Protein AF-A0A835RY19-F1 (afdb_monomer)

Nearest PDB structures (foldseek):
  6ww7-assembly1_C  TM=6.666E-01  e=5.438E-05  Homo sapiens
  7ado-assembly1_C  TM=6.729E-01  e=1.298E-04  Homo sapiens
  8eoi-assembly1_C  TM=6.876E-01  e=5.092E-04  Homo sapiens

Secondary structure (DSSP, 8-state):
--------HHHIIIIIHHHHHHHHHHHHHHHHHHHHH----PPPHHHHHHHHHHHHHHHHHHTGGGS-HHHHHHHHHHHH-TTT-TT---TT----HHHHHHH-HHHHHHHHHHHHHHHHHHHHHHHHHHHHHTTS--------

pLDDT: mean 70.65, std 13.7, range [36.72, 88.94]

InterPro domains:
  IPR002809 Integral membrane protein EMC3/TMCO1-like [PF01956] (4-142)
  IPR002809 Integral membrane protein EMC3/TMCO1-like [SM01415] (4-144)
  IPR008568 ER membrane protein complex subunit 3 [PTHR13116] (1-142)

Organism: Vanilla planifolia (NCBI:txid51239)

Radius of gyration: 28.3 Å; Cα contacts (8 Å, |Δi|>4): 32; chains: 1; bounding box: 45×33×82 Å

Solvent-accessible surface area (backbone atoms only — not comparable to full-atom values): 8751 Å² total; per-residue (Å²): 133,84,77,79,80,74,70,56,65,66,59,48,59,69,45,50,52,58,50,52,53,51,51,51,52,51,52,52,51,48,51,53,51,54,59,68,66,57,71,82,74,77,75,55,66,67,60,53,51,51,53,52,48,54,50,51,53,51,47,49,64,73,51,44,87,83,46,61,71,68,62,46,50,53,53,48,45,57,38,61,31,91,90,74,10,82,70,56,68,62,95,82,66,75,74,46,72,69,57,54,38,71,74,34,67,67,60,40,47,52,53,50,49,52,53,46,68,54,47,53,58,52,54,52,52,51,52,48,51,46,65,78,43,65,91,53,89,88,69,87,75,88,73,130

Sequence (144 aa):
MAEDLVLDTAIRDWVLVPLSVVMVLIGILRYFVGKLMRSFQTPDEKKVREGQLILRARNLRAAGGFIPGKSFRSRRFYYTNEENGLLFVPKGQAQNPQAQMFSDPNMAMDMMKKNLSMIIPQSLTFAWVNFFFSGFVAAKYPSH

Mean predicted aligned error: 15.25 Å

Foldseek 3Di:
DPPPPPPPVCCCVVPVVVVVVVVVVVVVVVVVVLVVPPDPDPPDPVVVVLVVVVVVVVCLVVCVVVDPPVVSVVVCCCQDPCPHHSVNDDPPPPPPVVVVCVVDVVVVVVVVCVVCVVVVVVVVSVVVCCVSCVVPPPDDDPDD

Structure (mmCIF, N/CA/C/O backbone):
data_AF-A0A835RY19-F1
#
_entry.id   AF-A0A835RY19-F1
#
loop_
_atom_site.group_PDB
_atom_site.id
_atom_site.type_symbol
_atom_site.label_atom_id
_atom_site.label_alt_id
_atom_site.label_comp_id
_atom_site.label_asym_id
_atom_site.label_entity_id
_atom_site.label_seq_id
_atom_site.pdbx_PDB_ins_code
_atom_site.Cartn_x
_atom_site.Cartn_y
_atom_site.Cartn_z
_atom_site.occupancy
_atom_site.B_iso_or_equiv
_atom_site.auth_seq_id
_atom_site.auth_comp_id
_atom_site.auth_asym_id
_atom_site.auth_atom_id
_atom_site.pdbx_PDB_model_num
ATOM 1 N N . MET A 1 1 ? -0.467 18.413 -48.532 1.00 36.72 1 MET A N 1
ATOM 2 C CA . MET A 1 1 ? 0.377 17.273 -48.929 1.00 36.72 1 MET A CA 1
ATOM 3 C C . MET A 1 1 ? 0.849 16.640 -47.639 1.00 36.72 1 MET A C 1
ATOM 5 O O . MET A 1 1 ? 1.593 17.279 -46.912 1.00 36.72 1 MET A O 1
ATOM 9 N N . ALA A 1 2 ? 0.243 15.515 -47.261 1.00 40.19 2 ALA A N 1
ATOM 10 C CA . ALA A 1 2 ? 0.663 14.778 -46.080 1.00 40.19 2 ALA A CA 1
ATOM 11 C C . ALA A 1 2 ? 1.962 14.080 -46.467 1.00 40.19 2 ALA A C 1
ATOM 13 O O . ALA A 1 2 ? 1.946 13.217 -47.341 1.00 40.19 2 ALA A O 1
ATOM 14 N N . GLU A 1 3 ? 3.078 14.534 -45.911 1.00 43.50 3 GLU A N 1
ATOM 15 C CA . GLU A 1 3 ? 4.325 13.798 -46.036 1.00 43.50 3 GLU A CA 1
ATOM 16 C C . GLU A 1 3 ? 4.124 12.489 -45.278 1.00 43.50 3 GLU A C 1
ATOM 18 O O . GLU A 1 3 ? 4.023 12.481 -44.048 1.00 43.50 3 GLU A O 1
ATOM 23 N N . ASP A 1 4 ? 3.942 11.403 -46.031 1.00 43.12 4 ASP A N 1
ATOM 24 C CA . ASP A 1 4 ? 3.974 10.049 -45.500 1.00 43.12 4 ASP A CA 1
ATOM 25 C C . ASP A 1 4 ? 5.362 9.886 -44.891 1.00 43.12 4 ASP A C 1
ATOM 27 O O . ASP A 1 4 ? 6.367 9.741 -45.588 1.00 43.12 4 ASP A O 1
ATOM 31 N N . LEU A 1 5 ? 5.422 10.027 -43.569 1.00 51.94 5 LEU A N 1
ATOM 32 C CA . LEU A 1 5 ? 6.629 9.849 -42.790 1.00 51.94 5 LEU A CA 1
ATOM 33 C C . LEU A 1 5 ? 6.952 8.351 -42.834 1.00 51.94 5 LEU A C 1
ATOM 35 O O . LEU A 1 5 ? 6.568 7.587 -41.947 1.00 51.94 5 LEU A O 1
ATOM 39 N N . VAL A 1 6 ? 7.586 7.918 -43.926 1.00 49.50 6 VAL A N 1
ATOM 40 C CA . VAL A 1 6 ? 8.112 6.567 -44.106 1.00 49.50 6 VAL A CA 1
ATOM 41 C C . VAL A 1 6 ? 9.246 6.419 -43.101 1.00 49.50 6 VAL A C 1
ATOM 43 O O . VAL A 1 6 ? 10.401 6.736 -43.374 1.00 49.50 6 VAL A O 1
ATOM 46 N N . LEU A 1 7 ? 8.897 6.003 -41.884 1.00 56.31 7 LEU A N 1
ATOM 47 C CA . LEU A 1 7 ? 9.872 5.518 -40.925 1.00 56.31 7 LEU A CA 1
ATOM 48 C C . LEU A 1 7 ? 10.561 4.319 -41.566 1.00 56.31 7 LEU A C 1
ATOM 50 O O . LEU A 1 7 ? 9.921 3.297 -41.807 1.00 56.31 7 LEU A O 1
ATOM 54 N N . ASP A 1 8 ? 11.849 4.480 -41.850 1.00 58.66 8 ASP A N 1
ATOM 55 C CA . ASP A 1 8 ? 12.719 3.440 -42.376 1.00 58.66 8 ASP A CA 1
ATOM 56 C C . ASP A 1 8 ? 12.510 2.140 -41.580 1.00 58.66 8 ASP A C 1
ATOM 58 O O . ASP A 1 8 ? 12.781 2.068 -40.373 1.00 58.66 8 ASP A O 1
ATOM 62 N N . THR A 1 9 ? 11.947 1.127 -42.243 1.00 61.72 9 THR A N 1
ATOM 63 C CA . THR A 1 9 ? 11.548 -0.155 -41.644 1.00 61.72 9 THR A CA 1
ATOM 64 C C . THR A 1 9 ? 12.733 -0.823 -40.948 1.00 61.72 9 THR A C 1
ATOM 66 O O . THR A 1 9 ? 12.568 -1.444 -39.899 1.00 61.72 9 THR A O 1
ATOM 69 N N . ALA A 1 10 ? 13.946 -0.616 -41.471 1.00 61.72 10 ALA A N 1
ATOM 70 C CA . ALA A 1 10 ? 15.172 -1.118 -40.869 1.00 61.72 10 ALA A CA 1
ATOM 71 C C . ALA A 1 10 ? 15.467 -0.445 -39.518 1.00 61.72 10 ALA A C 1
ATOM 73 O O . ALA A 1 10 ? 15.789 -1.128 -38.551 1.00 61.72 10 ALA A O 1
ATOM 74 N N . ILE A 1 11 ? 15.299 0.874 -39.401 1.00 64.94 11 ILE A N 1
ATOM 75 C CA . ILE A 1 11 ? 15.531 1.599 -38.141 1.00 64.94 11 ILE A CA 1
ATOM 76 C C . ILE A 1 11 ? 14.457 1.231 -37.111 1.00 64.94 11 ILE A C 1
ATOM 78 O O . ILE A 1 11 ? 14.763 1.033 -35.935 1.00 64.94 11 ILE A O 1
ATOM 82 N N . ARG A 1 12 ? 13.203 1.069 -37.545 1.00 66.62 12 ARG A N 1
ATOM 83 C CA . ARG A 1 12 ? 12.104 0.626 -36.680 1.00 66.62 12 ARG A CA 1
ATOM 84 C C . ARG A 1 12 ? 12.365 -0.769 -36.107 1.00 66.62 12 ARG A C 1
ATOM 86 O O . ARG A 1 12 ? 12.309 -0.935 -34.895 1.00 66.62 12 ARG A O 1
ATOM 93 N N . ASP A 1 13 ? 12.675 -1.761 -36.928 1.00 67.19 13 ASP A N 1
ATOM 94 C CA . ASP A 1 13 ? 12.788 -3.137 -36.432 1.00 67.19 13 ASP A CA 1
ATOM 95 C C . ASP A 1 13 ? 14.077 -3.361 -35.629 1.00 67.19 13 ASP A C 1
ATOM 97 O O . ASP A 1 13 ? 14.065 -4.068 -34.620 1.00 67.19 13 ASP A O 1
ATOM 101 N N . TRP A 1 14 ? 15.171 -2.687 -35.999 1.00 70.00 14 TRP A N 1
ATOM 102 C CA . TRP A 1 14 ? 16.456 -2.832 -35.311 1.00 70.00 14 TRP A CA 1
ATOM 103 C C . TRP A 1 14 ? 16.614 -1.966 -34.063 1.00 70.00 14 TRP A C 1
ATOM 105 O O . TRP A 1 14 ? 17.445 -2.288 -33.218 1.00 70.00 14 TRP A O 1
ATOM 115 N N . VAL A 1 15 ? 15.829 -0.898 -33.900 1.00 71.00 15 VAL A N 1
ATOM 116 C CA . VAL A 1 15 ? 15.902 -0.035 -32.707 1.00 71.00 15 VAL A CA 1
ATOM 117 C C . VAL A 1 15 ? 14.697 -0.242 -31.797 1.00 71.00 15 VAL A C 1
ATOM 119 O O . VAL A 1 15 ? 14.861 -0.369 -30.585 1.00 71.00 15 VAL A O 1
ATOM 122 N N . LEU A 1 16 ? 13.488 -0.345 -32.349 1.00 73.31 16 LEU A N 1
ATOM 123 C CA . LEU A 1 16 ? 12.251 -0.397 -31.565 1.00 73.31 16 LEU A CA 1
ATOM 124 C C . LEU A 1 16 ? 12.073 -1.764 -30.889 1.00 73.31 16 LEU A C 1
ATOM 126 O O . LEU A 1 16 ? 11.661 -1.812 -29.728 1.00 73.31 16 LEU A O 1
ATOM 130 N N . VAL A 1 17 ? 12.454 -2.870 -31.546 1.00 75.19 17 VAL A N 1
ATOM 131 C CA . VAL A 1 17 ? 12.379 -4.211 -30.937 1.00 75.19 17 VAL A CA 1
ATOM 132 C C . VAL A 1 17 ? 13.359 -4.342 -29.765 1.00 75.19 17 VAL A C 1
ATOM 134 O O . VAL A 1 17 ? 12.888 -4.634 -28.660 1.00 75.19 17 VAL A O 1
ATOM 137 N N . PRO A 1 18 ? 14.670 -4.050 -29.897 1.00 78.00 18 PRO A N 1
ATOM 138 C CA . PRO A 1 18 ? 15.578 -4.111 -28.751 1.00 78.00 18 PRO A CA 1
ATOM 139 C C . PRO A 1 18 ? 15.201 -3.127 -27.641 1.00 78.00 18 PRO A C 1
ATOM 141 O O . PRO A 1 18 ? 15.250 -3.481 -26.463 1.00 78.00 18 PRO A O 1
ATOM 144 N N . LEU A 1 19 ? 14.747 -1.920 -27.995 1.00 77.00 19 LEU A N 1
ATOM 145 C CA . LEU A 1 19 ? 14.309 -0.924 -27.019 1.00 77.00 19 LEU A CA 1
ATOM 146 C C . LEU A 1 19 ? 13.061 -1.388 -26.254 1.00 77.00 19 LEU A C 1
ATOM 148 O O . LEU A 1 19 ? 13.000 -1.217 -25.038 1.00 77.00 19 LEU A O 1
ATOM 152 N N . SER A 1 20 ? 12.110 -2.058 -26.912 1.00 75.62 20 SER A N 1
ATOM 153 C CA . SER A 1 20 ? 10.944 -2.651 -26.243 1.00 75.62 20 SER A CA 1
ATOM 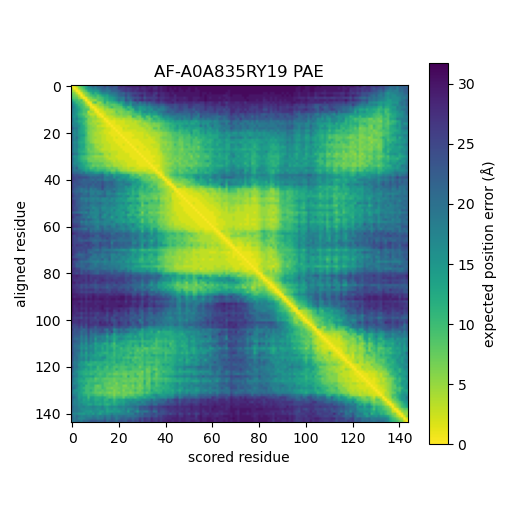154 C C . SER A 1 20 ? 11.333 -3.754 -25.247 1.00 75.62 20 SER A C 1
ATOM 156 O O . SER A 1 20 ? 10.811 -3.786 -24.131 1.00 75.62 20 SER A O 1
ATOM 158 N N . VAL A 1 21 ? 12.308 -4.603 -25.592 1.00 83.69 21 VAL A N 1
ATOM 159 C CA . VAL A 1 21 ? 12.825 -5.653 -24.699 1.00 83.69 21 VAL A CA 1
ATOM 160 C C . VAL A 1 21 ? 13.504 -5.033 -23.478 1.00 83.69 21 VAL A C 1
ATOM 162 O O . VAL A 1 21 ? 13.229 -5.436 -22.345 1.00 83.69 21 VAL A O 1
ATOM 165 N N . VAL A 1 22 ? 14.334 -4.006 -23.680 1.00 83.19 22 VAL A N 1
ATOM 166 C CA . VAL A 1 22 ? 14.979 -3.268 -22.584 1.00 83.19 22 VAL A CA 1
ATOM 167 C C . VAL A 1 22 ? 13.936 -2.602 -21.678 1.00 83.19 22 VAL A C 1
ATOM 169 O O . VAL A 1 22 ? 14.061 -2.675 -20.456 1.00 83.19 22 VAL A O 1
ATOM 172 N N . MET A 1 23 ? 12.865 -2.028 -22.238 1.00 79.31 23 MET A N 1
ATOM 173 C CA . MET A 1 23 ? 11.766 -1.440 -21.456 1.00 79.31 23 MET A CA 1
ATOM 174 C C . MET A 1 23 ? 11.071 -2.475 -20.562 1.00 79.31 23 MET A C 1
ATOM 176 O O . MET A 1 23 ? 10.807 -2.200 -19.388 1.00 79.31 23 MET A O 1
ATOM 180 N N . VAL A 1 24 ? 10.820 -3.681 -21.079 1.00 83.56 24 VAL A N 1
ATOM 181 C CA . VAL A 1 24 ? 10.241 -4.782 -20.293 1.00 83.56 24 VAL A CA 1
ATOM 182 C C . VAL A 1 24 ? 11.195 -5.213 -19.176 1.00 83.56 24 VAL A C 1
ATOM 184 O O . VAL A 1 24 ? 10.769 -5.344 -18.027 1.00 83.56 24 VAL A O 1
ATOM 187 N N . LEU A 1 25 ? 12.489 -5.364 -19.472 1.00 85.12 25 LEU A N 1
ATOM 188 C CA . LEU A 1 25 ? 13.501 -5.745 -18.481 1.00 85.12 25 LEU A CA 1
ATOM 189 C C . LEU A 1 25 ? 13.639 -4.708 -17.358 1.00 85.12 25 LEU A C 1
ATOM 191 O O . LEU A 1 25 ? 13.684 -5.083 -16.185 1.00 85.12 25 LEU A O 1
ATOM 195 N N . ILE A 1 26 ? 13.635 -3.412 -17.683 1.00 81.69 26 ILE A N 1
ATOM 196 C CA . ILE A 1 26 ? 13.656 -2.330 -16.687 1.00 81.69 26 ILE A CA 1
ATOM 197 C C . ILE A 1 26 ? 12.376 -2.349 -15.838 1.00 81.69 26 ILE A C 1
ATOM 199 O O . ILE A 1 26 ? 12.443 -2.174 -14.618 1.00 81.69 26 ILE A O 1
ATOM 203 N N . GLY A 1 27 ? 11.214 -2.599 -16.448 1.00 82.81 27 GLY A N 1
ATOM 204 C CA . GLY A 1 27 ? 9.944 -2.743 -15.732 1.00 82.81 27 GLY A CA 1
ATOM 205 C C . GLY A 1 27 ? 9.965 -3.894 -14.721 1.00 82.81 27 GLY A C 1
ATOM 206 O O . GLY A 1 27 ? 9.574 -3.715 -13.563 1.00 82.81 27 GLY A O 1
ATOM 207 N N . ILE A 1 28 ? 10.494 -5.049 -15.131 1.00 87.44 28 ILE A N 1
ATOM 208 C CA . ILE A 1 28 ? 10.677 -6.224 -14.270 1.00 87.44 28 ILE A CA 1
ATOM 209 C C . ILE A 1 28 ? 11.660 -5.912 -13.136 1.00 87.44 28 ILE A C 1
ATOM 211 O O . ILE A 1 28 ? 11.347 -6.146 -11.966 1.00 87.44 28 ILE A O 1
ATOM 215 N N . LEU A 1 29 ? 12.819 -5.329 -13.454 1.00 85.38 29 LEU A N 1
ATOM 216 C CA . LEU A 1 29 ? 13.826 -4.946 -12.464 1.00 85.38 29 LEU A CA 1
ATOM 217 C C . LEU A 1 29 ? 13.231 -4.008 -11.411 1.00 85.38 29 LEU A C 1
ATOM 219 O O . LEU A 1 29 ? 13.380 -4.229 -10.211 1.00 85.38 29 LEU A O 1
ATOM 223 N N . ARG A 1 30 ? 12.487 -2.993 -11.848 1.00 79.62 30 ARG A N 1
ATOM 224 C CA . ARG A 1 30 ? 11.817 -2.046 -10.960 1.00 79.62 30 ARG A CA 1
ATOM 225 C C . ARG A 1 30 ? 10.776 -2.710 -10.068 1.00 79.62 30 ARG A C 1
ATOM 227 O O . ARG A 1 30 ? 10.674 -2.339 -8.900 1.00 79.62 30 ARG A O 1
ATOM 234 N N . TYR A 1 31 ? 10.004 -3.664 -10.586 1.00 84.44 31 TYR A N 1
ATOM 235 C CA . TYR A 1 31 ? 9.067 -4.428 -9.764 1.00 84.44 31 TYR A CA 1
ATOM 236 C C . TYR A 1 31 ? 9.806 -5.155 -8.636 1.00 84.44 31 TYR A C 1
ATOM 238 O O . TYR A 1 31 ? 9.402 -5.061 -7.474 1.00 84.44 31 TYR A O 1
ATOM 246 N N . PHE A 1 32 ? 10.919 -5.817 -8.954 1.00 86.62 32 PHE A N 1
ATOM 247 C CA . PHE A 1 32 ? 11.730 -6.509 -7.957 1.00 86.62 32 PHE A CA 1
ATOM 248 C C . PHE A 1 32 ? 12.371 -5.551 -6.952 1.00 86.62 32 PHE A C 1
ATOM 250 O O . PHE A 1 32 ? 12.285 -5.809 -5.754 1.00 86.62 32 PHE A O 1
ATOM 257 N N . VAL A 1 33 ? 12.921 -4.420 -7.399 1.00 84.81 33 VAL A N 1
ATOM 258 C CA . VAL A 1 33 ? 13.469 -3.378 -6.514 1.00 84.81 33 VAL A CA 1
ATOM 259 C C . VAL A 1 33 ? 12.378 -2.807 -5.607 1.00 84.81 33 VAL A C 1
ATOM 261 O O . VAL A 1 33 ? 12.574 -2.706 -4.402 1.00 84.81 33 VAL A O 1
ATOM 264 N N . GLY A 1 34 ? 11.192 -2.506 -6.139 1.00 81.81 34 GLY A N 1
ATOM 265 C CA . GLY A 1 34 ? 10.052 -2.041 -5.347 1.00 81.81 34 GLY A CA 1
ATOM 266 C C . GLY A 1 34 ? 9.572 -3.083 -4.334 1.00 81.81 34 GLY A C 1
ATOM 267 O O . GLY A 1 34 ? 9.231 -2.736 -3.204 1.00 81.81 34 GLY A O 1
ATOM 268 N N . LYS A 1 35 ? 9.591 -4.367 -4.706 1.00 81.81 35 LYS A N 1
ATOM 269 C CA . LYS A 1 35 ? 9.300 -5.481 -3.796 1.00 81.81 35 LYS A CA 1
ATOM 270 C C . LYS A 1 35 ? 10.354 -5.597 -2.691 1.00 81.81 35 LYS A C 1
ATOM 272 O O . LYS A 1 35 ? 9.977 -5.856 -1.555 1.00 81.81 35 LYS A O 1
ATOM 277 N N . LEU A 1 36 ? 11.629 -5.367 -3.004 1.00 82.25 36 LEU A N 1
ATOM 278 C CA . LEU A 1 36 ? 12.731 -5.378 -2.037 1.00 82.25 36 LEU A CA 1
ATOM 279 C C . LEU A 1 36 ? 12.692 -4.169 -1.091 1.00 82.25 36 LEU A C 1
ATOM 281 O O . LEU A 1 36 ? 12.958 -4.304 0.096 1.00 82.25 36 LEU A O 1
ATOM 285 N N . MET A 1 37 ? 12.320 -2.995 -1.607 1.00 76.25 37 MET A N 1
ATOM 286 C CA . MET A 1 37 ? 12.199 -1.758 -0.829 1.00 76.25 37 MET A CA 1
ATOM 287 C C . MET A 1 37 ? 10.923 -1.688 0.017 1.00 76.25 37 MET A C 1
ATOM 289 O O . MET A 1 37 ? 10.789 -0.774 0.834 1.00 76.25 37 MET A O 1
ATOM 293 N N . ARG A 1 38 ? 9.972 -2.622 -0.146 1.00 72.94 38 ARG A N 1
ATOM 294 C CA . ARG A 1 38 ? 8.834 -2.742 0.774 1.00 72.94 38 ARG A CA 1
ATOM 295 C C . ARG A 1 38 ? 9.345 -3.196 2.138 1.00 72.94 38 ARG A C 1
ATOM 297 O O . ARG A 1 38 ? 9.405 -4.382 2.438 1.00 72.94 38 ARG A O 1
ATOM 304 N N . SER A 1 39 ? 9.678 -2.223 2.976 1.00 63.38 39 SER A N 1
ATOM 305 C CA . SER A 1 39 ? 9.883 -2.444 4.399 1.00 63.38 39 SER A CA 1
ATOM 306 C C . SER A 1 39 ? 8.543 -2.796 5.047 1.00 63.38 39 SER A C 1
ATOM 308 O O . SER A 1 39 ? 7.553 -2.071 4.896 1.00 63.38 39 SER A O 1
ATOM 310 N N . PHE A 1 40 ? 8.501 -3.922 5.757 1.00 60.72 40 PHE A N 1
ATOM 311 C CA . PHE A 1 40 ? 7.392 -4.241 6.645 1.00 60.72 40 PHE A CA 1
ATOM 312 C C . PHE A 1 40 ? 7.548 -3.383 7.896 1.00 60.72 40 PHE A C 1
ATOM 314 O O . PHE A 1 40 ? 8.268 -3.736 8.825 1.00 60.72 40 PHE A O 1
ATOM 321 N N . GLN A 1 41 ? 6.888 -2.228 7.909 1.00 61.75 41 GLN A N 1
ATOM 322 C CA . GLN A 1 41 ? 6.709 -1.471 9.141 1.00 61.75 41 GLN A CA 1
ATOM 323 C C . GLN A 1 41 ? 5.923 -2.356 10.110 1.00 61.75 41 GLN A C 1
ATOM 325 O O . GLN A 1 41 ? 4.773 -2.706 9.830 1.00 61.75 41 GLN A O 1
ATOM 330 N N . THR A 1 42 ? 6.545 -2.756 11.220 1.00 67.00 42 THR A N 1
ATOM 331 C CA . THR A 1 42 ? 5.824 -3.421 12.305 1.00 67.00 42 THR A CA 1
ATOM 332 C C . THR A 1 42 ? 4.770 -2.442 12.805 1.00 67.00 42 THR A C 1
ATOM 334 O O . THR A 1 42 ? 5.134 -1.344 13.237 1.00 67.00 42 THR A O 1
ATOM 337 N N . PRO A 1 43 ? 3.475 -2.770 12.690 1.00 71.19 43 PRO A N 1
ATOM 338 C CA . PRO A 1 43 ? 2.434 -1.852 13.107 1.00 71.19 43 PRO A CA 1
ATOM 339 C C . PRO A 1 43 ? 2.564 -1.605 14.612 1.00 71.19 43 PRO A C 1
ATOM 341 O O . PRO A 1 43 ? 2.775 -2.545 15.376 1.00 71.19 43 PRO A O 1
ATOM 344 N N . ASP A 1 44 ? 2.461 -0.339 15.017 1.00 75.69 44 ASP A N 1
ATOM 345 C CA . ASP A 1 44 ? 2.517 0.074 16.421 1.00 75.69 44 ASP A CA 1
ATOM 346 C C . ASP A 1 44 ? 1.532 -0.760 17.254 1.00 75.69 44 ASP A C 1
ATOM 348 O O . ASP A 1 44 ? 0.332 -0.811 16.957 1.00 75.69 44 ASP A O 1
ATOM 352 N N . GLU A 1 45 ? 2.045 -1.427 18.287 1.00 75.75 45 GLU A N 1
ATOM 353 C CA . GLU A 1 45 ? 1.293 -2.351 19.135 1.00 75.75 45 GLU A CA 1
ATOM 354 C C . GLU A 1 45 ? 0.049 -1.679 19.729 1.00 75.75 45 GLU A C 1
ATOM 356 O O . GLU A 1 45 ? -1.022 -2.293 19.804 1.00 75.75 45 GLU A O 1
ATOM 361 N N . LYS A 1 46 ? 0.150 -0.386 20.068 1.00 75.81 46 LYS A N 1
ATOM 362 C CA . LYS A 1 46 ? -0.977 0.397 20.590 1.00 75.81 46 LYS A CA 1
ATOM 363 C C . LYS A 1 46 ? -2.090 0.531 19.551 1.00 75.81 46 LYS A C 1
ATOM 365 O O . LYS A 1 46 ? -3.240 0.205 19.842 1.00 75.81 46 LYS A O 1
ATOM 370 N N . LYS A 1 47 ? -1.742 0.898 18.314 1.00 74.44 47 LYS A N 1
ATOM 371 C CA . LYS A 1 47 ? -2.702 1.034 17.205 1.00 74.44 47 LYS A CA 1
ATOM 372 C C . LYS A 1 47 ? -3.343 -0.299 16.828 1.00 74.44 47 LYS A C 1
ATOM 374 O O . LYS A 1 47 ? -4.541 -0.354 16.546 1.00 74.44 47 LYS A O 1
ATOM 379 N N . VAL A 1 48 ? -2.572 -1.390 16.844 1.00 82.19 48 VAL A N 1
ATOM 380 C CA . VAL A 1 48 ? -3.108 -2.739 16.597 1.00 82.19 48 VAL A CA 1
ATOM 381 C C . VAL A 1 48 ? -4.108 -3.118 17.684 1.00 82.19 48 VAL A C 1
ATOM 383 O O . VAL A 1 48 ? -5.199 -3.605 17.375 1.00 82.19 48 VAL A O 1
ATOM 386 N N . ARG A 1 49 ? -3.771 -2.867 18.953 1.00 80.75 49 ARG A N 1
ATOM 387 C CA . ARG A 1 49 ? -4.643 -3.159 20.094 1.00 80.75 49 ARG A CA 1
ATOM 388 C C . ARG A 1 49 ? -5.955 -2.376 20.026 1.00 80.75 49 ARG A C 1
ATOM 390 O O . ARG A 1 49 ? -7.015 -2.971 20.225 1.00 80.75 49 ARG A O 1
ATOM 397 N N . GLU A 1 50 ? -5.899 -1.089 19.699 1.00 81.25 50 GLU A N 1
ATOM 398 C CA . GLU A 1 50 ? -7.083 -0.244 19.496 1.00 81.25 50 GLU A CA 1
ATOM 399 C C . GLU A 1 50 ? -7.942 -0.733 18.320 1.00 81.25 50 GLU A C 1
ATOM 401 O O . GLU A 1 50 ? -9.157 -0.891 18.457 1.00 81.25 50 GLU A O 1
ATOM 406 N N . GLY A 1 51 ? -7.327 -1.079 17.185 1.00 82.88 51 GLY A N 1
ATOM 407 C CA . GLY A 1 51 ? -8.047 -1.629 16.032 1.00 82.88 51 GLY A CA 1
ATOM 408 C C . GLY A 1 51 ? -8.768 -2.945 16.352 1.00 82.88 51 GLY A C 1
ATOM 409 O O . GLY A 1 51 ? -9.936 -3.132 15.997 1.00 82.88 51 GLY A O 1
ATOM 410 N N . GLN A 1 52 ? -8.106 -3.843 17.086 1.00 85.88 52 GLN A N 1
ATOM 411 C CA . GLN A 1 52 ? -8.699 -5.103 17.546 1.00 85.88 52 GLN A CA 1
ATOM 412 C C . GLN A 1 52 ? -9.849 -4.875 18.533 1.00 85.88 52 GLN A C 1
ATOM 414 O O . GLN A 1 52 ? -10.867 -5.571 18.479 1.00 85.88 52 GLN A O 1
ATOM 419 N N . LEU A 1 53 ? -9.719 -3.888 19.420 1.00 85.75 53 LEU A N 1
ATOM 420 C CA . LEU A 1 53 ? -10.770 -3.498 20.354 1.00 85.75 53 LEU A CA 1
ATOM 421 C C . LEU A 1 53 ? -12.028 -3.015 19.612 1.00 85.75 53 LEU A C 1
ATOM 423 O O . LEU A 1 53 ? -13.131 -3.485 19.908 1.00 85.75 53 LEU A O 1
ATOM 427 N N . ILE A 1 54 ? -11.863 -2.143 18.613 1.00 86.12 54 ILE A N 1
ATOM 428 C CA . ILE A 1 54 ? -12.962 -1.638 17.775 1.00 86.12 54 ILE A CA 1
ATOM 429 C C . ILE A 1 54 ? -13.643 -2.790 17.030 1.00 86.12 54 ILE A C 1
ATOM 431 O O . ILE A 1 54 ? -14.875 -2.874 17.003 1.00 86.12 54 ILE A O 1
ATOM 435 N N . LEU A 1 55 ? -12.863 -3.715 16.463 1.00 88.00 55 LEU A N 1
ATOM 436 C CA . LEU A 1 55 ? -13.404 -4.881 15.764 1.00 88.00 55 LEU A CA 1
ATOM 437 C C . LEU A 1 55 ? -14.227 -5.774 16.703 1.00 88.00 5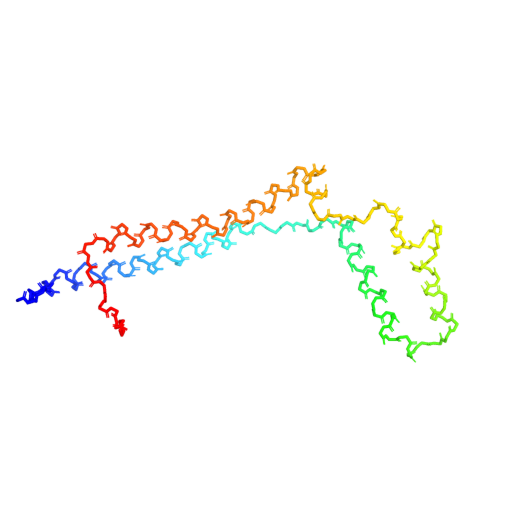5 LEU A C 1
ATOM 439 O O . LEU A 1 55 ? -15.332 -6.191 16.352 1.00 88.00 55 LEU A O 1
ATOM 443 N N . ARG A 1 56 ? -13.734 -6.020 17.923 1.00 86.75 56 ARG A N 1
ATOM 444 C CA . ARG A 1 56 ? -14.466 -6.782 18.948 1.00 86.75 56 ARG A CA 1
ATOM 445 C C . ARG A 1 56 ? -15.771 -6.098 19.343 1.00 86.75 56 ARG A C 1
ATOM 447 O O . ARG A 1 56 ? -16.794 -6.773 19.437 1.00 86.75 56 ARG A O 1
ATOM 454 N N . ALA A 1 57 ? -15.764 -4.780 19.522 1.00 87.19 57 ALA A N 1
ATOM 455 C CA . ALA A 1 57 ? -16.968 -4.020 19.843 1.00 87.19 57 ALA A CA 1
ATOM 456 C C . ALA A 1 57 ? -17.991 -4.039 18.694 1.00 87.19 57 ALA A C 1
ATOM 458 O O . ALA A 1 57 ? -19.186 -4.250 18.922 1.00 87.19 57 ALA A O 1
ATOM 459 N N . ARG A 1 58 ? -17.528 -3.902 17.445 1.00 88.38 58 ARG A N 1
ATOM 460 C CA . ARG A 1 58 ? -18.366 -4.040 16.245 1.00 88.38 58 ARG A CA 1
ATOM 461 C C . ARG A 1 58 ? -18.999 -5.428 16.167 1.00 88.38 58 ARG A C 1
ATOM 463 O O . ARG A 1 58 ? -20.202 -5.523 15.922 1.00 88.38 58 ARG A O 1
ATOM 470 N N . ASN A 1 59 ? -18.217 -6.478 16.405 1.00 88.88 59 ASN A N 1
ATOM 471 C CA . ASN A 1 59 ? -18.707 -7.854 16.407 1.00 88.88 59 ASN A CA 1
ATOM 472 C C . ASN A 1 59 ? -19.701 -8.092 17.545 1.00 88.88 59 ASN A C 1
ATOM 474 O O . ASN A 1 59 ? -20.732 -8.711 17.316 1.00 88.88 59 ASN A O 1
ATOM 478 N N . LEU A 1 60 ? -19.454 -7.547 18.741 1.00 88.25 60 LEU A N 1
ATOM 479 C CA . LEU A 1 60 ? -20.397 -7.620 19.857 1.00 88.25 60 LEU A CA 1
ATOM 480 C C . LEU A 1 60 ? -21.738 -6.962 19.509 1.00 88.25 60 LEU A C 1
ATOM 482 O O . LEU A 1 60 ? -22.787 -7.497 19.856 1.00 88.25 60 LEU A O 1
ATOM 486 N N . ARG A 1 61 ? -21.711 -5.820 18.811 1.00 85.94 61 ARG A N 1
ATOM 487 C CA . ARG A 1 61 ? -22.925 -5.142 18.340 1.00 85.94 61 ARG A CA 1
ATOM 488 C C . ARG A 1 61 ? -23.658 -5.967 17.281 1.00 85.94 61 ARG A C 1
ATOM 490 O O . ARG A 1 61 ? -24.872 -6.100 17.364 1.00 85.94 61 ARG A O 1
ATOM 497 N N . ALA A 1 62 ? -22.932 -6.509 16.303 1.00 88.25 62 ALA A N 1
ATOM 498 C CA . ALA A 1 62 ? -23.513 -7.280 15.203 1.00 88.25 62 ALA A CA 1
ATOM 499 C C . ALA A 1 62 ? -24.064 -8.643 15.660 1.00 88.25 62 ALA A C 1
ATOM 501 O O . ALA A 1 62 ? -25.137 -9.049 15.232 1.00 88.25 62 ALA A O 1
ATOM 502 N N . ALA A 1 63 ? -23.357 -9.325 16.563 1.00 85.75 63 ALA A N 1
ATOM 503 C CA . ALA A 1 63 ? -23.714 -10.642 17.086 1.00 85.75 63 ALA A CA 1
ATOM 504 C C . ALA A 1 63 ? -24.441 -10.580 18.445 1.00 85.75 63 ALA A C 1
ATOM 506 O O . ALA A 1 63 ? -24.535 -11.587 19.148 1.00 85.75 63 ALA A O 1
ATOM 507 N N . GLY A 1 64 ? -24.962 -9.412 18.835 1.00 82.56 64 GLY A N 1
ATOM 508 C CA . GLY A 1 64 ? -25.601 -9.200 20.139 1.00 82.56 64 GLY A CA 1
ATOM 509 C C . GLY A 1 64 ? -26.844 -10.064 20.377 1.00 82.56 64 GLY A C 1
ATOM 510 O O . GLY A 1 64 ? -27.169 -10.347 21.525 1.00 82.56 64 GLY A O 1
ATOM 511 N N . GLY A 1 65 ? -27.498 -10.530 19.308 1.00 84.94 65 GLY A N 1
ATOM 512 C CA . GLY A 1 65 ? -28.654 -11.430 19.382 1.00 84.94 65 GLY A CA 1
ATOM 513 C C . GLY A 1 65 ? -28.321 -12.884 19.737 1.00 84.94 65 GLY A C 1
ATOM 514 O O . GLY A 1 65 ? -29.216 -13.619 20.135 1.00 84.94 65 GLY A O 1
ATOM 515 N N . PHE A 1 66 ? -27.054 -13.304 19.637 1.00 87.75 66 PHE A N 1
ATOM 516 C CA . PHE A 1 66 ? -26.627 -14.686 19.917 1.00 87.75 66 PHE A CA 1
ATOM 517 C C . PHE A 1 66 ? -26.175 -14.909 21.366 1.00 87.75 66 PHE A C 1
ATOM 519 O O . PHE A 1 66 ? -25.850 -16.030 21.752 1.00 87.75 66 PHE A O 1
ATOM 526 N N . ILE A 1 67 ? -26.114 -13.849 22.175 1.00 88.69 67 ILE A N 1
ATOM 527 C CA . ILE A 1 67 ? -25.643 -13.900 23.561 1.00 88.69 67 ILE A CA 1
ATOM 528 C C . ILE A 1 67 ? -26.751 -13.496 24.537 1.00 88.69 67 ILE A C 1
ATOM 530 O O . ILE A 1 67 ? -27.561 -12.623 24.227 1.00 88.69 67 ILE A O 1
ATOM 534 N N . PRO A 1 68 ? -26.771 -14.064 25.758 1.00 88.94 68 PRO A N 1
ATOM 535 C CA . PRO A 1 68 ? -27.738 -13.678 26.776 1.00 88.94 68 PRO A CA 1
ATOM 536 C C . PRO A 1 68 ? -27.692 -12.173 27.066 1.00 88.94 68 PRO A C 1
ATOM 538 O O . PRO A 1 68 ? -26.617 -11.588 27.244 1.00 88.94 68 PRO A O 1
ATOM 541 N N . GLY A 1 69 ? -28.862 -11.542 27.199 1.00 86.81 69 GLY A N 1
ATOM 542 C CA . GLY A 1 69 ? -28.974 -10.087 27.362 1.00 86.81 69 GLY A CA 1
ATOM 543 C C . GLY A 1 69 ? -28.271 -9.518 28.605 1.00 86.81 69 GLY A C 1
ATOM 544 O O . GLY A 1 69 ? -27.918 -8.338 28.626 1.00 86.81 69 GLY A O 1
ATOM 545 N N . LYS A 1 70 ? -28.028 -10.333 29.641 1.00 88.88 70 LYS A N 1
ATOM 546 C CA . LYS A 1 70 ? -27.215 -9.953 30.814 1.00 88.88 70 LYS A CA 1
ATOM 547 C C . LYS A 1 70 ? -25.731 -9.817 30.443 1.00 88.88 70 LYS A 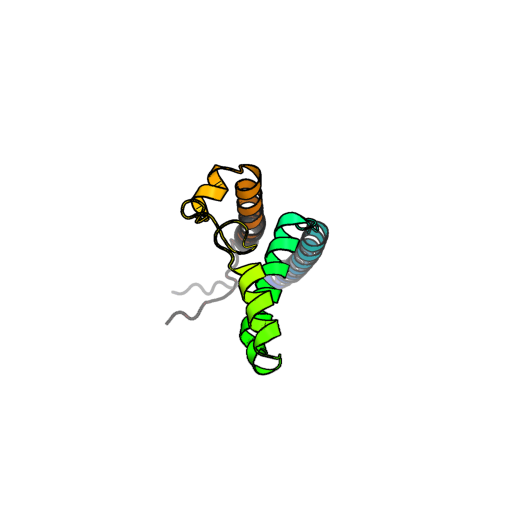C 1
ATOM 549 O O . LYS A 1 70 ? -25.104 -8.808 30.757 1.00 88.88 70 LYS A O 1
ATOM 554 N N . SER A 1 71 ? -25.197 -10.794 29.711 1.00 85.94 71 SER A N 1
ATOM 555 C CA . SER A 1 71 ? -23.807 -10.819 29.239 1.00 85.94 71 SER A CA 1
ATOM 556 C C . SER A 1 71 ? -23.534 -9.717 28.215 1.00 85.94 71 SER A C 1
ATOM 558 O O . SER A 1 71 ? -22.482 -9.079 28.261 1.00 85.94 71 SER A O 1
ATOM 560 N N . PHE A 1 72 ? -24.495 -9.438 27.328 1.00 88.69 72 PHE A N 1
ATOM 561 C CA . PHE A 1 72 ? -24.404 -8.313 26.394 1.00 88.69 72 PHE A CA 1
ATOM 562 C C . PHE A 1 72 ? -24.332 -6.968 27.122 1.00 88.69 72 PHE A C 1
ATOM 564 O O . PHE A 1 72 ? -23.449 -6.164 26.831 1.00 88.69 72 PHE A O 1
ATOM 571 N N . ARG A 1 73 ? -25.209 -6.735 28.110 1.00 86.25 73 ARG A N 1
ATOM 572 C CA . ARG A 1 73 ? -25.222 -5.492 28.899 1.00 86.25 73 ARG A CA 1
ATOM 573 C C . ARG A 1 73 ? -23.920 -5.267 29.666 1.00 86.25 73 ARG A C 1
ATOM 575 O O . ARG A 1 73 ? -23.395 -4.161 29.619 1.00 86.25 73 ARG A O 1
ATOM 582 N N . SER A 1 74 ? -23.367 -6.306 30.293 1.00 86.25 74 SER A N 1
ATOM 583 C CA . SER A 1 74 ? -22.074 -6.221 30.989 1.00 86.25 74 SER A CA 1
ATOM 584 C C . SER A 1 74 ? -20.925 -5.856 30.037 1.00 86.25 74 SER A C 1
ATOM 586 O O . SER A 1 74 ? -20.156 -4.940 30.321 1.00 86.25 74 SER A O 1
ATOM 588 N N . ARG A 1 75 ? -20.847 -6.497 28.861 1.00 86.06 75 ARG A N 1
ATOM 589 C CA . ARG A 1 75 ? -19.815 -6.182 27.856 1.00 86.06 75 ARG A CA 1
ATOM 590 C C . ARG A 1 75 ? -20.008 -4.799 27.234 1.00 86.06 75 ARG A C 1
ATOM 592 O O . ARG A 1 75 ? -19.034 -4.096 27.003 1.00 86.06 75 ARG A O 1
ATOM 599 N N . ARG A 1 76 ? -21.255 -4.382 26.996 1.00 84.75 76 ARG A N 1
ATOM 600 C CA . ARG A 1 76 ? -21.579 -3.023 26.544 1.00 84.75 76 ARG A CA 1
ATOM 601 C C . ARG A 1 76 ? -21.110 -1.988 27.566 1.00 84.75 76 ARG A C 1
ATOM 603 O O . ARG A 1 76 ? -20.466 -1.023 27.183 1.00 84.75 76 ARG A O 1
ATOM 610 N N . PHE A 1 77 ? -21.379 -2.218 28.849 1.00 85.62 77 PHE A N 1
ATOM 611 C CA . PHE A 1 77 ? -20.923 -1.338 29.922 1.00 85.62 77 PHE A CA 1
ATOM 612 C C . PHE A 1 77 ? -19.390 -1.241 29.969 1.00 85.62 77 PHE A C 1
ATOM 614 O O . PHE A 1 77 ? -18.858 -0.141 30.020 1.00 85.62 77 PHE A O 1
ATOM 621 N N . TYR A 1 78 ? -18.676 -2.363 29.828 1.00 84.62 78 TYR A N 1
ATOM 622 C CA . TYR A 1 78 ? -17.208 -2.385 29.764 1.00 84.62 78 TYR A CA 1
ATOM 623 C C . TYR A 1 78 ? -16.625 -1.511 28.635 1.00 84.62 78 TYR A C 1
ATOM 625 O O . TYR A 1 78 ? -15.597 -0.863 28.815 1.00 84.62 78 TYR A O 1
ATOM 633 N N . TYR A 1 79 ? -17.285 -1.459 27.475 1.00 84.25 79 TYR A N 1
ATOM 634 C CA . TYR A 1 79 ? -16.824 -0.646 26.347 1.00 84.25 79 TYR A CA 1
ATOM 635 C C . TYR A 1 79 ? -17.266 0.823 26.409 1.00 84.25 79 TYR A C 1
ATOM 637 O O . TYR A 1 79 ? -16.543 1.682 25.910 1.00 84.25 79 TYR A O 1
ATOM 645 N N . THR A 1 80 ? -18.443 1.113 26.973 1.00 80.94 80 THR A N 1
ATOM 646 C CA . THR A 1 80 ? -19.119 2.425 26.874 1.00 80.94 80 THR A CA 1
ATOM 647 C C . THR A 1 80 ? -19.137 3.217 28.188 1.00 80.94 80 THR A C 1
ATOM 649 O O . THR A 1 80 ? -19.769 4.264 28.236 1.00 80.94 80 THR A O 1
ATOM 652 N N . ASN A 1 81 ? -18.490 2.740 29.256 1.00 81.06 81 ASN A N 1
ATOM 653 C CA . ASN A 1 81 ? -18.455 3.460 30.533 1.00 81.06 81 ASN A CA 1
ATOM 654 C C . ASN A 1 81 ? -17.928 4.903 30.355 1.00 81.06 81 ASN A C 1
ATOM 656 O O . ASN A 1 81 ? -16.947 5.117 29.648 1.00 81.06 81 ASN A O 1
ATOM 660 N N . GLU A 1 82 ? -18.571 5.887 30.981 1.00 66.75 82 GLU A N 1
ATOM 661 C CA . GLU A 1 82 ? -18.267 7.312 30.778 1.00 66.75 82 GLU A CA 1
ATOM 662 C C . GLU A 1 82 ? -16.967 7.750 31.468 1.00 66.75 82 GLU A C 1
ATOM 664 O O . GLU A 1 82 ? -16.321 8.687 31.013 1.00 66.75 82 GLU A O 1
ATOM 669 N N . GLU A 1 83 ? -16.542 7.045 32.520 1.00 62.53 83 GLU A N 1
ATOM 670 C CA . GLU A 1 83 ? -15.310 7.375 33.252 1.00 62.53 83 GLU A CA 1
ATOM 671 C C . GLU A 1 83 ? -14.076 6.611 32.744 1.00 62.53 83 GLU A C 1
ATOM 673 O O . GLU A 1 83 ? -12.970 7.136 32.775 1.00 62.53 83 GLU A O 1
ATOM 678 N N . ASN A 1 84 ? -14.252 5.364 32.280 1.00 63.78 84 ASN A N 1
ATOM 679 C CA . ASN A 1 84 ? -13.156 4.433 31.943 1.00 63.78 84 ASN A CA 1
ATOM 680 C C . ASN A 1 84 ? -13.473 3.506 30.751 1.00 63.78 84 ASN A C 1
ATOM 682 O O . ASN A 1 84 ? -12.869 2.441 30.593 1.00 63.78 84 ASN A O 1
ATOM 686 N N . GLY A 1 85 ? -14.476 3.836 29.938 1.00 65.00 85 GLY A N 1
ATOM 687 C CA . GLY A 1 85 ? -14.855 3.016 28.792 1.00 65.00 85 GLY A CA 1
ATOM 688 C C . GLY A 1 85 ? -13.724 2.971 27.776 1.00 65.00 85 GLY A C 1
ATOM 689 O O . GLY A 1 85 ? -13.220 4.001 27.347 1.00 65.00 85 GLY A O 1
ATOM 690 N N . LEU A 1 86 ? -13.345 1.772 27.339 1.00 68.81 86 LEU A N 1
ATOM 691 C CA . LEU A 1 86 ? -12.243 1.597 26.384 1.00 68.81 86 LEU A CA 1
ATOM 692 C C . LEU A 1 86 ? -12.500 2.248 25.013 1.00 68.81 86 LEU A C 1
ATOM 694 O O . LEU A 1 86 ? -11.569 2.407 24.231 1.00 68.81 86 LEU A O 1
ATOM 698 N N . LEU A 1 87 ? -13.756 2.583 24.703 1.00 69.38 87 LEU A N 1
ATOM 699 C CA . LEU A 1 87 ? -14.148 3.324 23.499 1.00 69.38 87 LEU A CA 1
ATOM 700 C C . LEU A 1 87 ? -14.553 4.773 23.805 1.00 69.38 87 LEU A C 1
ATOM 702 O O . LEU A 1 87 ? -14.982 5.487 22.897 1.00 69.38 87 LEU A O 1
ATOM 706 N N . PHE A 1 88 ? -14.473 5.201 25.067 1.00 63.72 88 PHE A N 1
ATOM 707 C CA . PHE A 1 88 ? -14.757 6.573 25.450 1.00 63.72 88 PHE A CA 1
ATOM 708 C C . PHE A 1 88 ? -13.543 7.436 25.111 1.00 63.72 88 PHE A C 1
ATOM 710 O O . PHE A 1 88 ? -12.533 7.438 25.807 1.00 63.72 88 PHE A O 1
ATOM 717 N N . VAL A 1 89 ? -13.646 8.162 24.002 1.00 61.38 89 VAL A N 1
ATOM 718 C CA . VAL A 1 89 ? -12.702 9.223 23.657 1.00 61.38 89 VAL A CA 1
ATOM 719 C C . VAL A 1 89 ? -13.229 10.509 24.300 1.00 61.38 89 VAL A C 1
ATOM 721 O O . VAL A 1 89 ? -14.349 10.914 23.967 1.00 61.38 89 VAL A O 1
ATOM 724 N N . PRO A 1 90 ? -12.481 11.162 25.212 1.00 55.50 90 PRO A N 1
ATOM 725 C CA . PRO A 1 90 ? -12.894 12.429 25.805 1.00 55.50 90 PRO A CA 1
ATOM 726 C C . PRO A 1 90 ? -13.280 13.430 24.711 1.00 55.50 90 PRO A C 1
ATOM 728 O O . PRO A 1 90 ? -12.535 13.622 23.743 1.00 55.50 90 PRO A O 1
ATOM 731 N N . LYS A 1 91 ? -14.456 14.059 24.838 1.00 47.25 91 LYS A N 1
ATOM 732 C CA . LYS A 1 91 ? -14.948 15.067 23.883 1.00 47.25 91 LYS A CA 1
ATOM 733 C C . LYS A 1 91 ? -13.950 16.233 23.833 1.00 47.25 91 LYS A C 1
ATOM 735 O O . LYS A 1 91 ? -13.909 17.055 24.737 1.00 47.25 91 LYS A O 1
ATOM 740 N N . GLY A 1 92 ? -13.113 16.246 22.796 1.00 50.38 92 GLY A N 1
ATOM 741 C CA . GLY A 1 92 ? -11.952 17.135 22.645 1.00 50.38 92 GLY A CA 1
ATOM 742 C C . GLY A 1 92 ? -10.764 16.453 21.953 1.00 50.38 92 GLY A C 1
ATOM 743 O O . GLY A 1 92 ? -9.980 17.116 21.285 1.00 50.38 92 GLY A O 1
ATOM 744 N N . GLN A 1 93 ? -10.689 15.118 22.018 1.00 50.12 93 GLN A N 1
ATOM 745 C CA . GLN A 1 93 ? -9.747 14.276 21.266 1.00 50.12 93 GLN A CA 1
ATOM 746 C C . GLN A 1 93 ? -10.391 13.639 20.026 1.00 50.12 93 GLN A C 1
ATOM 748 O O . GLN A 1 93 ? -9.992 12.558 19.595 1.00 50.12 93 GLN A O 1
ATOM 753 N N . ALA A 1 94 ? -11.397 14.289 19.427 1.00 46.88 94 ALA A N 1
ATOM 754 C CA . ALA A 1 94 ? -11.773 13.959 18.059 1.00 46.88 94 ALA A CA 1
ATOM 755 C C . ALA A 1 94 ? -10.564 14.314 17.190 1.00 46.88 94 ALA A C 1
ATOM 757 O O . ALA A 1 94 ? -10.351 15.472 16.838 1.00 46.88 94 ALA A O 1
ATOM 758 N N . GLN A 1 95 ? -9.708 13.318 16.975 1.00 51.91 95 GLN A N 1
ATOM 759 C CA . GLN A 1 95 ? -8.493 13.403 16.191 1.00 51.91 95 GLN A CA 1
ATOM 760 C C . GLN A 1 95 ? -8.893 13.851 14.792 1.00 51.91 95 GLN A C 1
ATOM 762 O O . GLN A 1 95 ? -9.280 13.044 13.950 1.00 51.91 95 GLN A O 1
ATOM 767 N N . ASN A 1 96 ? -8.832 15.159 14.551 1.00 50.47 96 ASN A N 1
ATOM 768 C CA . ASN A 1 96 ? -8.770 15.669 13.199 1.00 50.47 96 ASN A CA 1
ATOM 769 C C . ASN A 1 96 ? -7.538 15.003 12.574 1.00 50.47 96 ASN A C 1
ATOM 771 O O . ASN A 1 96 ? -6.440 15.174 13.114 1.00 50.47 96 ASN A O 1
ATOM 775 N N . PRO A 1 97 ? -7.682 14.253 11.469 1.00 52.53 97 PRO A N 1
ATOM 776 C CA . PRO A 1 97 ? -6.549 13.615 10.805 1.00 52.53 97 PRO A CA 1
ATOM 777 C C . PRO A 1 97 ? -5.427 14.623 10.501 1.00 52.53 97 PRO A C 1
ATOM 779 O O . PRO A 1 97 ? -4.250 14.305 10.644 1.00 52.53 97 PRO A O 1
ATOM 782 N N . GLN A 1 98 ? -5.792 15.876 10.192 1.00 49.94 98 GLN A N 1
ATOM 783 C CA . GLN A 1 98 ? -4.869 17.005 10.042 1.00 49.94 98 GLN A CA 1
ATOM 784 C C . GLN A 1 98 ? -4.155 17.431 11.340 1.00 49.94 98 GLN A C 1
ATOM 786 O O . GLN A 1 98 ? -2.993 17.821 11.282 1.00 49.94 98 GLN A O 1
ATOM 791 N N . ALA A 1 99 ? -4.806 17.373 12.506 1.00 54.12 99 ALA A N 1
ATOM 792 C CA . ALA A 1 99 ? -4.201 17.797 13.773 1.00 54.12 99 ALA A CA 1
ATOM 793 C C . ALA A 1 99 ? -3.177 16.773 14.290 1.00 54.12 99 ALA A C 1
ATOM 795 O O . ALA A 1 99 ? -2.139 17.163 14.817 1.00 54.12 99 ALA A O 1
ATOM 796 N N . GLN A 1 100 ? -3.418 15.476 14.060 1.00 54.53 100 GLN A N 1
ATOM 797 C CA . GLN A 1 100 ? -2.438 14.424 14.361 1.00 54.53 100 GLN A CA 1
ATOM 798 C C . GLN A 1 100 ? -1.210 14.461 13.447 1.00 54.53 100 GLN A C 1
ATOM 800 O O . GLN A 1 100 ? -0.108 14.138 13.883 1.00 54.53 100 GLN A O 1
ATOM 805 N N . MET A 1 101 ? -1.381 14.872 12.186 1.00 53.16 101 MET A N 1
ATOM 806 C CA . MET A 1 101 ? -0.251 15.093 11.275 1.00 53.16 101 MET A CA 1
ATOM 807 C C . MET A 1 101 ? 0.671 16.219 11.756 1.00 53.16 101 MET A C 1
ATOM 809 O O . MET A 1 101 ? 1.871 16.160 11.509 1.00 53.16 101 MET A O 1
ATOM 813 N N . PHE A 1 102 ? 0.122 17.235 12.428 1.00 57.75 102 PHE A N 1
ATOM 814 C CA . PHE A 1 102 ? 0.897 18.373 12.924 1.00 57.75 102 PHE A CA 1
ATOM 815 C C . PHE A 1 102 ? 1.561 18.096 14.278 1.00 57.75 102 PHE A C 1
ATOM 817 O O . PHE A 1 102 ? 2.615 18.658 14.565 1.00 57.75 102 PHE A O 1
ATOM 824 N N . SER A 1 103 ? 0.967 17.226 15.102 1.00 60.59 103 SER A N 1
ATOM 825 C CA . SER A 1 103 ? 1.538 16.841 16.396 1.00 60.59 103 SER A CA 1
ATOM 826 C C . SER A 1 103 ? 2.650 15.795 16.285 1.00 60.59 103 SER A C 1
ATOM 828 O O . SER A 1 103 ? 3.536 15.792 17.132 1.00 60.59 103 SER A O 1
ATOM 830 N N . ASP A 1 104 ? 2.636 14.945 15.247 1.00 56.41 104 ASP A N 1
ATOM 831 C CA . ASP A 1 104 ? 3.643 13.896 15.030 1.00 56.41 104 ASP A CA 1
ATOM 832 C C . ASP A 1 104 ? 4.359 14.045 13.669 1.00 56.41 104 ASP A C 1
ATOM 834 O O . ASP A 1 104 ? 3.932 13.455 12.666 1.00 56.41 104 ASP A O 1
ATOM 838 N N . PRO A 1 105 ? 5.507 14.758 13.622 1.00 57.38 105 PRO A N 1
ATOM 839 C CA . PRO A 1 105 ? 6.313 14.951 12.409 1.00 57.38 105 PRO A CA 1
ATOM 840 C C . PRO A 1 105 ? 6.686 13.648 11.681 1.00 57.38 105 PRO A C 1
ATOM 842 O O . PRO A 1 105 ? 6.806 13.627 10.455 1.00 57.38 105 PRO A O 1
ATOM 845 N N . ASN A 1 106 ? 6.820 12.539 12.416 1.00 69.81 106 ASN A N 1
ATOM 846 C CA . ASN A 1 106 ? 7.133 11.222 11.854 1.00 69.81 106 ASN A CA 1
ATOM 847 C C . ASN A 1 106 ? 5.965 10.624 11.045 1.00 69.81 106 ASN A C 1
ATOM 849 O O . ASN A 1 106 ? 6.193 10.040 9.989 1.00 69.81 106 ASN A O 1
ATOM 853 N N . MET A 1 107 ? 4.710 10.829 11.468 1.00 67.00 107 MET A N 1
ATOM 854 C CA . MET A 1 107 ? 3.526 10.309 10.761 1.00 67.00 107 MET A CA 1
ATOM 855 C C . MET A 1 107 ? 3.269 11.058 9.448 1.00 67.00 107 MET A C 1
ATOM 857 O O . MET A 1 107 ? 2.913 10.450 8.434 1.00 67.00 107 MET A O 1
ATOM 861 N N . ALA A 1 108 ? 3.468 12.380 9.451 1.00 69.31 108 ALA A N 1
ATOM 862 C CA . ALA A 1 108 ? 3.368 13.203 8.247 1.00 69.31 108 ALA A CA 1
ATOM 863 C C . ALA A 1 108 ? 4.462 12.839 7.230 1.00 69.31 108 ALA A C 1
ATOM 865 O O . ALA A 1 108 ? 4.170 12.665 6.043 1.00 69.31 108 ALA A O 1
ATOM 866 N N . MET A 1 109 ? 5.696 12.634 7.703 1.00 70.25 109 MET A N 1
ATOM 867 C CA . MET A 1 109 ? 6.807 12.129 6.893 1.00 70.25 109 MET A CA 1
ATOM 868 C C . MET A 1 109 ? 6.503 10.759 6.287 1.00 70.25 109 MET A C 1
ATOM 870 O O . MET A 1 109 ? 6.779 10.561 5.109 1.00 70.25 109 MET A O 1
ATOM 874 N N . ASP A 1 110 ? 5.921 9.821 7.033 1.00 69.56 110 ASP A N 1
ATOM 875 C CA . ASP A 1 110 ? 5.629 8.480 6.513 1.00 69.56 110 ASP A CA 1
ATOM 876 C C . ASP A 1 110 ? 4.525 8.483 5.448 1.00 69.56 110 ASP A C 1
ATOM 878 O O . ASP A 1 110 ? 4.635 7.777 4.442 1.00 69.56 110 ASP A O 1
ATOM 882 N N . MET A 1 111 ? 3.498 9.329 5.588 1.00 69.94 111 MET A N 1
ATOM 883 C CA . MET A 1 111 ? 2.504 9.524 4.524 1.00 69.94 111 MET A CA 1
ATOM 884 C C . MET A 1 111 ? 3.081 10.248 3.307 1.00 69.94 111 MET A C 1
ATOM 886 O O . MET A 1 111 ? 2.814 9.842 2.173 1.00 69.94 111 MET A O 1
ATOM 890 N N . MET A 1 112 ? 3.906 11.274 3.517 1.00 72.00 112 MET A N 1
ATOM 891 C CA . MET A 1 112 ? 4.580 11.977 2.428 1.00 72.00 112 MET A CA 1
ATOM 892 C C . MET A 1 112 ? 5.546 11.047 1.689 1.00 72.00 112 MET A C 1
ATOM 894 O O . MET A 1 112 ? 5.490 10.972 0.466 1.00 72.00 112 MET A O 1
ATOM 898 N N . LYS A 1 113 ? 6.359 10.261 2.404 1.00 70.75 113 LYS A N 1
ATOM 899 C CA . LYS A 1 113 ? 7.223 9.219 1.830 1.00 70.75 113 LYS A CA 1
ATOM 900 C C . LYS A 1 113 ? 6.408 8.195 1.059 1.00 70.75 113 LYS A C 1
ATOM 902 O O . LYS A 1 113 ? 6.810 7.821 -0.037 1.00 70.75 113 LYS A O 1
ATOM 907 N N . LYS A 1 114 ? 5.252 7.775 1.577 1.00 67.81 114 LYS A N 1
ATOM 908 C CA . LYS A 1 114 ? 4.371 6.833 0.878 1.00 67.81 114 LYS A CA 1
ATOM 909 C C . LYS A 1 114 ? 3.842 7.428 -0.430 1.00 67.81 114 LYS A C 1
ATOM 911 O O . LYS A 1 114 ? 3.964 6.778 -1.466 1.00 67.81 114 LYS A O 1
ATOM 916 N N . ASN A 1 115 ? 3.351 8.667 -0.414 1.00 71.94 115 ASN A N 1
ATOM 917 C CA . ASN A 1 115 ? 2.876 9.360 -1.616 1.00 71.94 115 ASN A CA 1
ATOM 918 C C . ASN A 1 115 ? 4.011 9.597 -2.625 1.00 71.94 115 ASN A C 1
ATOM 920 O O . ASN A 1 115 ? 3.866 9.286 -3.806 1.00 71.94 115 ASN A O 1
ATOM 924 N N . LEU A 1 116 ? 5.176 10.059 -2.166 1.00 72.12 116 LEU A N 1
ATOM 925 C CA . LEU A 1 116 ? 6.360 10.254 -3.004 1.00 72.12 116 LEU A CA 1
ATOM 926 C C . LEU A 1 116 ? 6.870 8.935 -3.592 1.00 72.12 116 LEU A C 1
ATOM 928 O O . LEU A 1 116 ? 7.218 8.888 -4.768 1.00 72.12 116 LEU A O 1
ATOM 932 N N . SER A 1 117 ? 6.841 7.843 -2.825 1.00 67.62 117 SER A N 1
ATOM 933 C CA . SER A 1 117 ? 7.237 6.512 -3.300 1.00 67.62 117 SER A CA 1
ATOM 934 C C . SER A 1 117 ? 6.304 5.942 -4.369 1.00 67.62 117 SER A C 1
ATOM 936 O O . SER A 1 117 ? 6.674 4.970 -5.017 1.00 67.62 117 SER A O 1
ATOM 938 N N . MET A 1 118 ? 5.120 6.532 -4.574 1.00 69.31 118 MET A N 1
ATOM 939 C CA . MET A 1 118 ? 4.220 6.212 -5.686 1.00 69.31 118 MET A CA 1
ATOM 940 C C . MET A 1 118 ? 4.397 7.184 -6.863 1.00 69.31 118 MET A C 1
ATOM 942 O O . MET A 1 118 ? 4.471 6.748 -8.011 1.00 69.31 118 MET A O 1
ATOM 946 N N . ILE A 1 119 ?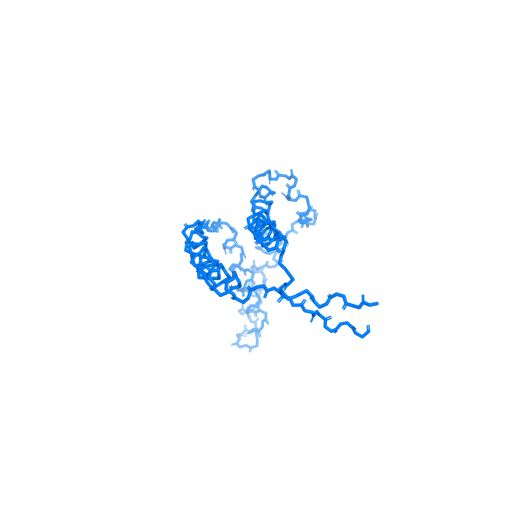 4.533 8.485 -6.581 1.00 77.06 119 ILE A N 1
ATOM 947 C CA . ILE A 1 119 ? 4.628 9.549 -7.595 1.00 77.06 119 ILE A CA 1
ATOM 948 C C . ILE A 1 119 ? 5.974 9.523 -8.328 1.00 77.06 119 ILE A C 1
ATOM 950 O O . ILE A 1 119 ? 6.001 9.541 -9.557 1.00 77.06 119 ILE A O 1
ATOM 954 N N . ILE A 1 120 ? 7.092 9.450 -7.595 1.00 74.88 120 ILE A N 1
ATOM 955 C CA . ILE A 1 120 ? 8.451 9.436 -8.166 1.00 74.88 120 ILE A CA 1
ATOM 956 C C . ILE A 1 120 ? 8.596 8.328 -9.216 1.00 74.88 120 ILE A C 1
ATOM 958 O O . ILE A 1 120 ? 9.039 8.619 -10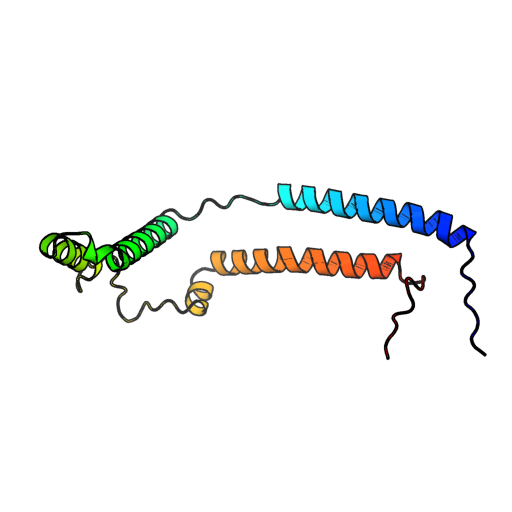.331 1.00 74.88 120 ILE A O 1
ATOM 962 N N . PRO A 1 121 ? 8.194 7.075 -8.922 1.00 70.19 121 PRO A N 1
ATOM 963 C CA . PRO A 1 121 ? 8.256 6.033 -9.919 1.00 70.19 121 PRO A CA 1
ATOM 964 C C . PRO A 1 121 ? 7.470 6.388 -11.193 1.00 70.19 121 PRO A C 1
ATOM 966 O O . PRO A 1 121 ? 7.969 6.148 -12.295 1.00 70.19 121 PRO A O 1
ATOM 969 N N . GLN A 1 122 ? 6.257 6.926 -11.080 1.00 72.50 122 GLN A N 1
ATOM 970 C CA . GLN A 1 122 ? 5.397 7.195 -12.236 1.00 72.50 122 GLN A CA 1
ATOM 971 C C . GLN A 1 122 ? 5.932 8.338 -13.108 1.00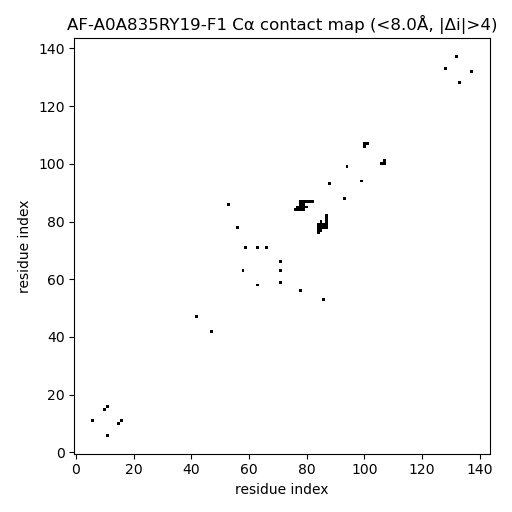 72.50 122 GLN A C 1
ATOM 973 O O . GLN A 1 122 ? 6.006 8.187 -14.329 1.00 72.50 122 GLN A O 1
ATOM 978 N N . SER A 1 123 ? 6.390 9.428 -12.491 1.00 80.38 123 SER A N 1
ATOM 979 C CA . SER A 1 123 ? 6.996 10.558 -13.203 1.00 80.38 123 SER A CA 1
ATOM 980 C C . SER A 1 123 ? 8.292 10.166 -13.910 1.00 80.38 123 SER A C 1
ATOM 982 O O . SER A 1 123 ? 8.507 10.565 -15.052 1.00 80.38 123 SER A O 1
ATOM 984 N N . LEU A 1 124 ? 9.130 9.334 -13.280 1.00 76.56 124 LEU A N 1
ATOM 985 C CA . LEU A 1 124 ? 10.362 8.847 -13.903 1.00 76.56 124 LEU A CA 1
ATOM 986 C C . LEU A 1 124 ? 10.064 7.956 -15.116 1.00 76.56 124 LEU A C 1
ATOM 988 O O . LEU A 1 124 ? 10.726 8.074 -16.141 1.00 76.56 124 LEU A O 1
ATOM 992 N N . THR A 1 125 ? 9.041 7.101 -15.028 1.00 73.69 125 THR A N 1
ATOM 993 C CA . THR A 1 125 ? 8.594 6.287 -16.167 1.00 73.69 125 THR A CA 1
ATOM 994 C C . THR A 1 125 ? 8.075 7.166 -17.302 1.00 73.69 125 THR A C 1
ATOM 996 O O . THR A 1 125 ? 8.416 6.918 -18.453 1.00 73.69 125 THR A O 1
ATOM 999 N N . PHE A 1 126 ? 7.304 8.212 -16.996 1.00 79.00 126 PHE A N 1
ATOM 1000 C CA . PHE A 1 126 ? 6.795 9.137 -18.007 1.00 79.00 126 PHE A CA 1
ATOM 1001 C C . PHE A 1 126 ? 7.920 9.925 -18.693 1.00 79.00 126 PHE A C 1
ATOM 1003 O O . PHE A 1 126 ? 7.970 9.968 -19.919 1.00 79.00 126 PHE A O 1
ATOM 1010 N N . ALA A 1 127 ? 8.858 10.485 -17.923 1.00 78.94 127 ALA A N 1
ATOM 1011 C CA . ALA A 1 127 ? 10.018 11.197 -18.460 1.00 78.94 127 ALA A CA 1
ATOM 1012 C C . ALA A 1 127 ? 10.925 10.279 -19.295 1.00 78.94 127 ALA A C 1
ATOM 1014 O O . ALA A 1 127 ? 11.426 10.693 -20.334 1.00 78.94 127 ALA A O 1
ATOM 1015 N N . TRP A 1 128 ? 11.095 9.020 -18.883 1.00 71.31 128 TRP A N 1
ATOM 1016 C CA . TRP A 1 128 ? 11.881 8.028 -19.616 1.00 71.31 128 TRP A CA 1
ATOM 1017 C C . TRP A 1 128 ? 11.212 7.622 -20.933 1.00 71.31 128 TRP A C 1
ATOM 1019 O O . TRP A 1 128 ? 11.855 7.634 -21.978 1.00 71.31 128 TRP A O 1
ATOM 1029 N N . VAL A 1 129 ? 9.911 7.312 -20.915 1.00 71.19 129 VAL A N 1
ATOM 1030 C CA . VAL A 1 129 ? 9.150 7.043 -22.146 1.00 71.19 129 VAL A CA 1
ATOM 1031 C C . VAL A 1 129 ? 9.210 8.263 -23.065 1.00 71.19 129 VAL A C 1
ATOM 1033 O O . VAL A 1 129 ? 9.465 8.112 -24.253 1.00 71.19 129 VAL A O 1
ATOM 1036 N N . ASN A 1 130 ? 9.066 9.474 -22.526 1.00 72.19 130 ASN A N 1
ATOM 1037 C CA . ASN A 1 130 ? 9.195 10.687 -23.321 1.00 72.19 130 ASN A CA 1
ATOM 1038 C C . ASN A 1 130 ? 10.610 10.839 -23.907 1.00 72.19 130 ASN A C 1
ATOM 1040 O O . ASN A 1 130 ? 10.713 11.029 -25.103 1.00 72.19 130 ASN A O 1
ATOM 1044 N N . PHE A 1 131 ? 11.692 10.656 -23.147 1.00 70.25 131 PHE A N 1
ATOM 1045 C CA . PHE A 1 131 ? 13.066 10.788 -23.655 1.00 70.25 131 PHE A CA 1
ATOM 1046 C C . PHE A 1 131 ? 13.427 9.752 -24.736 1.00 70.25 131 PHE A C 1
ATOM 1048 O O . PHE A 1 131 ? 14.044 10.104 -25.735 1.00 70.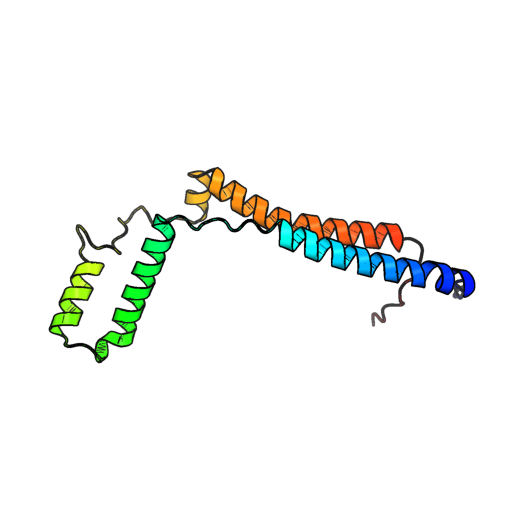25 131 PHE A O 1
ATOM 1055 N N . PHE A 1 132 ? 13.026 8.487 -24.569 1.00 67.19 132 PHE A N 1
ATOM 1056 C CA . PHE A 1 132 ? 13.383 7.405 -25.500 1.00 67.19 132 PHE A CA 1
ATOM 1057 C C . PHE A 1 132 ? 12.442 7.279 -26.708 1.00 67.19 132 PHE A C 1
ATOM 1059 O O . PHE A 1 132 ? 12.857 6.757 -27.741 1.00 67.19 132 PHE A O 1
ATOM 1066 N N . PHE A 1 133 ? 11.195 7.754 -26.603 1.00 65.12 133 PHE A N 1
ATOM 1067 C CA . PHE A 1 133 ? 10.245 7.796 -27.722 1.00 65.12 133 PHE A CA 1
ATOM 1068 C C . PHE A 1 133 ? 10.063 9.210 -28.314 1.00 65.12 133 PHE A C 1
ATOM 1070 O O . PHE A 1 133 ? 9.369 9.355 -29.320 1.00 65.12 133 PHE A O 1
ATOM 1077 N N . SER A 1 134 ? 10.694 10.251 -27.752 1.00 56.06 134 SER A N 1
ATOM 1078 C CA . SER A 1 134 ? 10.735 11.607 -28.324 1.00 56.06 134 SER A CA 1
ATOM 1079 C C . SER A 1 134 ? 11.550 11.582 -29.611 1.00 56.06 134 SER A C 1
ATOM 1081 O O . SER A 1 134 ? 12.776 11.636 -29.590 1.00 56.06 134 SER A O 1
ATOM 1083 N N . GLY A 1 135 ? 10.849 11.484 -30.737 1.00 53.91 135 GLY A N 1
ATOM 1084 C CA . GLY A 1 135 ? 11.441 11.350 -32.068 1.00 53.91 135 GLY A CA 1
ATOM 1085 C C . GLY A 1 135 ? 10.816 10.235 -32.905 1.00 53.91 135 GLY A C 1
ATOM 1086 O O . GLY A 1 135 ? 11.006 10.222 -34.116 1.00 53.91 135 GLY A O 1
ATOM 1087 N N . PHE A 1 136 ? 10.018 9.347 -32.298 1.00 57.00 136 PHE A N 1
ATOM 1088 C CA . PHE A 1 136 ? 9.286 8.296 -33.005 1.00 57.00 136 PHE A CA 1
ATOM 1089 C C . PHE A 1 136 ? 7.776 8.477 -32.824 1.00 57.00 136 PHE A C 1
ATOM 1091 O O . PHE A 1 136 ? 7.267 8.534 -31.704 1.00 57.00 136 PHE A O 1
ATOM 1098 N N . VAL A 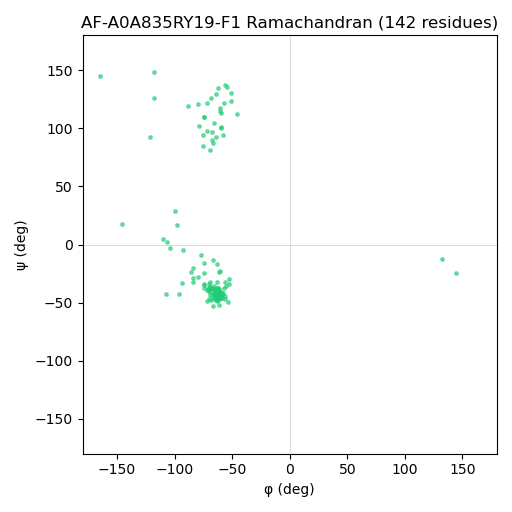1 137 ? 7.030 8.529 -33.930 1.00 54.53 137 VAL A N 1
ATOM 1099 C CA . VAL A 1 137 ? 5.562 8.470 -33.888 1.00 54.53 137 VAL A CA 1
ATOM 1100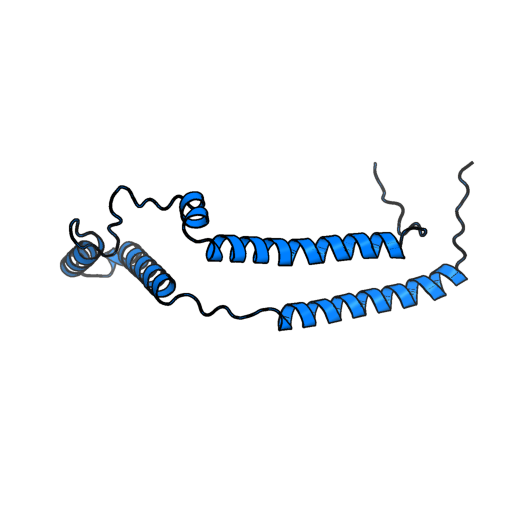 C C . VAL A 1 137 ? 5.165 7.037 -33.523 1.00 54.53 137 VAL A C 1
ATOM 1102 O O . VAL A 1 137 ? 5.155 6.151 -34.371 1.00 54.53 137 VAL A O 1
ATOM 1105 N N . ALA A 1 138 ? 4.881 6.789 -32.243 1.00 54.69 138 ALA A N 1
ATOM 1106 C CA . ALA A 1 138 ? 4.564 5.448 -31.743 1.00 54.69 138 ALA A CA 1
ATOM 1107 C C . ALA A 1 138 ? 3.196 4.929 -32.229 1.00 54.69 138 ALA A C 1
ATOM 1109 O O . ALA A 1 138 ? 3.038 3.732 -32.455 1.00 54.69 138 ALA A O 1
ATOM 1110 N N . ALA A 1 139 ? 2.209 5.815 -32.400 1.00 52.66 139 ALA A N 1
ATOM 1111 C CA . ALA A 1 139 ? 0.902 5.481 -32.958 1.00 52.66 139 ALA A CA 1
ATOM 1112 C C . ALA A 1 139 ? 0.135 6.748 -33.361 1.00 52.66 139 ALA A C 1
ATOM 1114 O O . ALA A 1 139 ? 0.184 7.761 -32.660 1.00 52.66 139 ALA A O 1
ATOM 1115 N N . LYS A 1 140 ? -0.641 6.672 -34.448 1.00 44.41 140 LYS A N 1
ATOM 1116 C CA . LYS A 1 140 ? -1.716 7.632 -34.716 1.00 44.41 140 LYS A CA 1
ATOM 1117 C C . LYS A 1 140 ? -2.868 7.303 -33.771 1.00 44.41 140 LYS A C 1
ATOM 1119 O O . LYS A 1 140 ? -3.514 6.270 -33.926 1.00 44.41 140 LYS A O 1
ATOM 1124 N N . TYR A 1 141 ? -3.109 8.162 -32.788 1.00 43.06 141 TYR A N 1
ATOM 1125 C CA . TYR A 1 141 ? -4.298 8.054 -31.950 1.00 43.06 141 TYR A CA 1
ATOM 1126 C C . TYR A 1 141 ? -5.515 8.473 -32.792 1.00 43.06 141 TYR A C 1
ATOM 1128 O O . TYR A 1 141 ? -5.505 9.588 -33.320 1.00 43.06 141 TYR A O 1
ATOM 1136 N N . PRO A 1 142 ? -6.543 7.626 -32.977 1.00 42.66 142 PRO A N 1
ATOM 1137 C CA . PRO A 1 142 ? -7.764 8.049 -33.640 1.00 42.66 142 PRO A CA 1
ATOM 1138 C C . PRO A 1 142 ? -8.559 8.905 -32.650 1.00 42.66 142 PRO A C 1
ATOM 1140 O O . PRO A 1 142 ? -9.407 8.412 -31.912 1.00 42.66 142 PRO A O 1
ATOM 1143 N N . SER A 1 143 ? -8.239 10.194 -32.583 1.00 48.53 143 SER A N 1
ATOM 1144 C CA . SER A 1 143 ? -9.161 11.187 -32.042 1.00 48.53 143 SER A CA 1
ATOM 1145 C C . SER A 1 143 ? -10.173 11.517 -33.136 1.00 48.53 143 SER A C 1
ATOM 1147 O O . SER A 1 143 ? -9.771 11.924 -34.228 1.00 48.53 143 SER A O 1
ATOM 1149 N N . HIS A 1 144 ? -11.454 11.285 -32.845 1.00 41.91 144 HIS A N 1
ATOM 1150 C CA . HIS A 1 144 ? -12.562 11.900 -33.577 1.00 41.91 144 HIS A CA 1
ATOM 1151 C C . HIS A 1 144 ? -12.422 13.424 -33.618 1.00 41.91 144 HIS A C 1
ATOM 1153 O O . HIS A 1 144 ? -11.888 13.986 -32.632 1.00 41.91 144 HIS A O 1
#